Protein AF-A0A2D7N9G7-F1 (afdb_monomer_lite)

Structure (mmCIF, N/CA/C/O backbone):
data_AF-A0A2D7N9G7-F1
#
_entry.id   AF-A0A2D7N9G7-F1
#
loop_
_atom_site.group_PDB
_atom_site.id
_atom_site.type_symbol
_atom_site.label_atom_id
_atom_site.label_alt_id
_atom_site.label_comp_id
_atom_site.label_asym_id
_atom_site.label_entity_id
_atom_site.label_seq_id
_atom_site.pdbx_PDB_ins_code
_atom_site.Cartn_x
_atom_site.Cartn_y
_atom_site.Cartn_z
_atom_site.occupancy
_atom_site.B_iso_or_equiv
_atom_site.auth_seq_id
_atom_site.auth_comp_id
_atom_site.auth_asym_id
_atom_site.auth_atom_id
_atom_site.pdbx_PDB_model_num
ATOM 1 N N . MET A 1 1 ? 15.815 8.595 24.483 1.00 34.12 1 MET A N 1
ATOM 2 C CA . MET A 1 1 ? 14.765 8.726 25.511 1.00 34.12 1 MET A CA 1
ATOM 3 C C . MET A 1 1 ? 13.644 9.569 24.920 1.00 34.12 1 MET A C 1
ATOM 5 O O . MET A 1 1 ? 13.770 10.779 24.879 1.00 34.12 1 MET A O 1
ATOM 9 N N . PHE A 1 2 ? 12.615 8.920 24.375 1.00 26.02 2 PHE A N 1
ATOM 10 C CA . PHE A 1 2 ? 11.316 9.514 24.050 1.00 26.02 2 PHE A CA 1
ATOM 11 C C . PHE A 1 2 ? 10.288 8.426 24.372 1.00 26.02 2 PHE A C 1
ATOM 13 O O . PHE A 1 2 ? 10.141 7.459 23.630 1.00 26.02 2 PHE A O 1
ATOM 20 N N . LEU A 1 3 ? 9.684 8.530 25.557 1.00 30.78 3 LEU A N 1
ATOM 21 C CA . LEU A 1 3 ? 8.506 7.762 25.940 1.00 30.78 3 LEU A CA 1
ATOM 22 C C . LEU A 1 3 ? 7.323 8.370 25.181 1.00 30.78 3 LEU A C 1
ATOM 24 O O . LEU A 1 3 ? 6.737 9.350 25.632 1.00 30.78 3 LEU A O 1
ATOM 28 N N . ALA A 1 4 ? 7.006 7.825 24.007 1.00 32.25 4 ALA A N 1
ATOM 29 C CA . ALA A 1 4 ? 5.693 8.032 23.416 1.00 32.25 4 ALA A CA 1
ATOM 30 C C . ALA A 1 4 ? 4.710 7.187 24.231 1.00 32.25 4 ALA A C 1
ATOM 32 O O . ALA A 1 4 ? 4.809 5.962 24.286 1.00 32.25 4 ALA A O 1
ATOM 33 N N . SER A 1 5 ? 3.841 7.875 24.960 1.00 31.88 5 SER A N 1
ATOM 34 C CA . SER A 1 5 ? 2.861 7.304 25.869 1.00 31.88 5 SER A CA 1
ATOM 35 C C . SER A 1 5 ? 1.974 6.274 25.167 1.00 31.88 5 SER A C 1
ATOM 37 O O . SER A 1 5 ? 1.221 6.618 24.255 1.00 31.88 5 SER A O 1
ATOM 39 N N . LEU A 1 6 ? 2.022 5.030 25.651 1.00 33.62 6 LEU A N 1
ATOM 40 C CA . LEU A 1 6 ? 0.954 4.053 25.484 1.00 33.62 6 LEU A CA 1
ATOM 41 C C . LEU A 1 6 ? -0.296 4.571 26.207 1.00 33.62 6 LEU A C 1
ATOM 43 O O . LEU A 1 6 ? -0.512 4.269 27.376 1.00 33.62 6 LEU A O 1
ATOM 47 N N . PHE A 1 7 ? -1.129 5.337 25.516 1.00 37.22 7 PHE A N 1
ATOM 48 C CA . PHE A 1 7 ? -2.543 5.415 25.856 1.00 37.22 7 PHE A CA 1
ATOM 49 C C . PHE A 1 7 ? -3.303 4.722 24.732 1.00 37.22 7 PHE A C 1
ATOM 51 O O . PHE A 1 7 ? -3.624 5.307 23.702 1.00 37.22 7 PHE A O 1
ATOM 58 N N . SER A 1 8 ? -3.525 3.421 24.922 1.00 42.47 8 SER A N 1
ATOM 59 C CA . SER A 1 8 ? -4.687 2.760 24.338 1.00 42.47 8 SER A CA 1
ATOM 60 C C . SER A 1 8 ? -5.902 3.484 24.916 1.00 42.47 8 SER A C 1
ATOM 62 O O . SER A 1 8 ? -6.098 3.457 26.132 1.00 42.47 8 SER A O 1
ATOM 64 N N . GLN A 1 9 ? -6.655 4.216 24.091 1.00 45.81 9 GLN A N 1
ATOM 65 C CA . GLN A 1 9 ? -7.958 4.731 24.505 1.00 45.81 9 GLN A CA 1
ATOM 66 C C . GLN A 1 9 ? -8.893 3.529 24.632 1.00 45.81 9 GLN A C 1
ATOM 68 O O . GLN A 1 9 ? -9.554 3.127 23.677 1.00 45.81 9 GLN A O 1
ATOM 73 N N . SER A 1 10 ? -8.912 2.912 25.808 1.00 50.97 10 SER A N 1
ATOM 74 C CA . SER A 1 10 ? -9.922 1.924 26.142 1.00 50.97 10 SER A CA 1
ATOM 75 C C . SER A 1 10 ? -11.291 2.596 26.119 1.00 50.97 10 SER A C 1
ATOM 77 O O . SER A 1 10 ? -11.566 3.509 26.899 1.00 50.97 10 SER A O 1
ATOM 79 N N . LYS A 1 11 ? -12.169 2.153 25.215 1.00 52.56 11 LYS A N 1
ATOM 80 C CA . LYS A 1 11 ? -13.585 2.519 25.285 1.00 52.56 11 LYS A CA 1
ATOM 81 C C . LYS A 1 11 ? -14.199 1.732 26.439 1.00 52.56 11 LYS A C 1
ATOM 83 O O . LYS A 1 11 ? -13.914 0.554 26.611 1.00 52.56 11 LYS A O 1
ATOM 88 N N . PHE A 1 12 ? -14.987 2.395 27.270 1.00 52.81 12 PHE A N 1
ATOM 89 C CA . PHE A 1 12 ? -15.632 1.774 28.422 1.00 52.81 12 PHE A CA 1
ATOM 90 C C . PHE A 1 12 ? -17.071 1.427 28.047 1.00 52.81 12 PHE A C 1
ATOM 92 O O . PHE A 1 12 ? -17.774 2.291 27.519 1.00 52.81 12 PHE A O 1
ATOM 99 N N . ASP A 1 13 ? -17.509 0.194 28.296 1.00 58.03 13 ASP A N 1
ATOM 100 C CA . ASP A 1 13 ? -18.923 -0.157 28.166 1.00 58.03 13 ASP A CA 1
ATOM 101 C C . ASP A 1 13 ? -19.678 0.330 29.421 1.00 58.03 13 ASP A C 1
ATOM 103 O O . ASP A 1 13 ? -19.446 -0.190 30.517 1.00 58.03 13 ASP A O 1
ATOM 107 N N . PRO A 1 14 ? -20.589 1.317 29.309 1.00 53.00 14 PRO A N 1
ATOM 108 C CA . PRO A 1 14 ? -21.300 1.860 30.463 1.00 53.00 14 PRO A CA 1
ATOM 109 C C . PRO A 1 14 ? -22.322 0.887 31.074 1.00 53.00 14 PRO A C 1
ATOM 111 O O . PRO A 1 14 ? -22.839 1.169 32.154 1.00 53.00 14 PRO A O 1
ATOM 114 N N . TYR A 1 15 ? -22.627 -0.233 30.412 1.00 57.00 15 TYR A N 1
ATOM 115 C CA . TYR A 1 15 ? -23.612 -1.215 30.867 1.00 57.00 15 TYR A CA 1
ATOM 116 C C . TYR A 1 15 ? -22.982 -2.443 31.523 1.00 57.00 15 TYR A C 1
ATOM 118 O O . TYR A 1 15 ? -23.589 -3.028 32.419 1.00 57.00 15 TYR A O 1
ATOM 126 N N . THR A 1 16 ? -21.779 -2.832 31.098 1.00 70.56 16 THR A N 1
ATOM 127 C CA . THR A 1 16 ? -21.076 -4.017 31.624 1.00 70.56 16 THR A CA 1
ATOM 128 C C . THR A 1 16 ? -19.875 -3.662 32.498 1.00 70.56 16 THR A C 1
ATOM 130 O O . THR A 1 16 ? -19.437 -4.486 33.297 1.00 70.56 16 THR A O 1
ATOM 133 N N . GLY A 1 17 ? -19.362 -2.431 32.403 1.00 62.50 17 GLY A N 1
ATOM 134 C CA . GLY A 1 17 ? -18.171 -1.995 33.132 1.00 62.50 17 GLY A CA 1
ATOM 135 C C . GLY A 1 17 ? -16.866 -2.589 32.595 1.00 62.50 17 GLY A C 1
ATOM 136 O O . GLY A 1 17 ? -15.816 -2.420 33.218 1.00 62.50 17 GLY A O 1
ATOM 137 N N . GLU A 1 18 ? -16.918 -3.292 31.463 1.00 63.66 18 GLU A N 1
ATOM 138 C CA . GLU A 1 18 ? -15.748 -3.892 30.841 1.00 63.66 18 GLU A CA 1
ATOM 139 C C . GLU A 1 18 ? -14.980 -2.871 29.991 1.00 63.66 18 GLU A C 1
ATOM 141 O O . GLU A 1 18 ? -15.537 -1.975 29.345 1.00 63.66 18 GLU A O 1
ATOM 146 N N . ILE A 1 19 ? -13.657 -3.029 29.988 1.00 59.44 19 ILE A N 1
ATOM 147 C CA . ILE A 1 19 ? -12.767 -2.356 29.049 1.00 59.44 19 ILE A CA 1
ATOM 148 C C . ILE A 1 19 ? -13.038 -2.972 27.675 1.00 59.44 19 ILE A C 1
ATOM 150 O O . ILE A 1 19 ? -12.685 -4.124 27.425 1.00 59.44 19 ILE A O 1
ATOM 154 N N . ILE A 1 20 ? -13.630 -2.198 26.76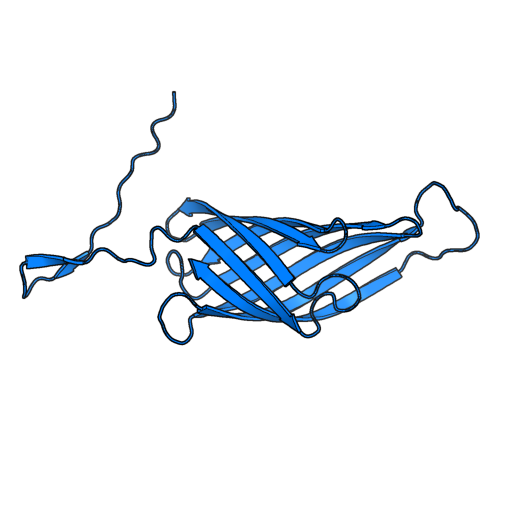8 1.00 56.94 20 ILE A N 1
ATOM 155 C CA . ILE A 1 20 ? -13.676 -2.542 25.351 1.00 56.94 20 ILE A CA 1
ATOM 156 C C . ILE A 1 20 ? -12.259 -2.323 24.821 1.00 56.94 20 ILE A C 1
ATOM 158 O O . ILE A 1 20 ? -11.884 -1.228 24.390 1.00 56.94 20 ILE A O 1
ATOM 162 N N . GLU A 1 21 ? -11.436 -3.367 24.894 1.00 53.22 21 GLU A N 1
ATOM 163 C CA . GLU A 1 21 ? -10.212 -3.421 24.109 1.00 53.22 21 GLU A CA 1
ATOM 164 C C . GLU A 1 21 ? -10.616 -3.437 22.637 1.00 53.22 21 GLU A C 1
ATOM 166 O O . GLU A 1 21 ? -11.151 -4.428 22.129 1.00 53.22 21 GLU A O 1
ATOM 171 N N . ASP A 1 22 ? -10.371 -2.331 21.935 1.00 57.28 22 ASP A N 1
ATOM 172 C CA . ASP A 1 22 ? -10.501 -2.315 20.487 1.00 57.28 22 ASP A CA 1
ATOM 173 C C . ASP A 1 22 ? -9.381 -3.204 19.932 1.00 57.28 22 ASP A C 1
ATOM 175 O O . ASP A 1 22 ? -8.249 -2.768 19.723 1.00 57.28 22 ASP A O 1
ATOM 179 N N . LYS A 1 23 ? -9.675 -4.500 19.756 1.00 55.81 23 LYS A N 1
ATOM 180 C CA . LYS A 1 23 ? -8.733 -5.526 19.269 1.00 55.81 23 LYS A CA 1
ATOM 181 C C . LYS A 1 23 ? -8.047 -5.134 17.958 1.00 55.81 23 LYS A C 1
ATOM 183 O O . LYS A 1 23 ? -7.024 -5.716 17.602 1.00 55.81 23 LYS A O 1
ATOM 188 N N . ASN A 1 24 ? -8.595 -4.155 17.243 1.00 55.94 24 ASN A N 1
ATOM 189 C CA . ASN A 1 24 ? -8.035 -3.630 16.009 1.00 55.94 24 ASN A CA 1
ATOM 190 C C . ASN A 1 24 ? -6.925 -2.610 16.269 1.00 55.94 24 ASN A C 1
ATOM 192 O O . ASN A 1 24 ? -6.020 -2.512 15.456 1.00 55.94 24 ASN A O 1
ATOM 196 N N . TYR A 1 25 ? -6.919 -1.898 17.396 1.00 60.75 25 TYR A N 1
ATOM 197 C CA . TYR A 1 25 ? -5.970 -0.814 17.673 1.00 60.75 25 TYR A CA 1
ATOM 198 C C . TYR A 1 25 ? -4.497 -1.260 17.654 1.00 60.75 25 TYR A C 1
ATOM 200 O O . TYR A 1 25 ? -3.612 -0.483 17.306 1.00 60.75 25 TYR A O 1
ATOM 208 N N . ASN A 1 26 ? -4.229 -2.527 17.977 1.00 67.56 26 ASN A N 1
ATOM 209 C CA . ASN A 1 26 ? -2.870 -3.070 18.049 1.00 67.56 26 ASN A CA 1
ATOM 210 C C . ASN A 1 26 ? -2.374 -3.704 16.736 1.00 67.56 26 ASN A C 1
ATOM 212 O O . ASN A 1 26 ? -1.208 -4.093 16.648 1.00 67.56 26 ASN A O 1
ATOM 216 N N . LYS A 1 27 ? -3.227 -3.811 15.709 1.00 75.44 27 LYS A N 1
ATOM 217 C CA . LYS A 1 27 ? -2.852 -4.412 14.422 1.00 75.44 27 LYS A CA 1
ATOM 218 C C . LYS A 1 27 ? -2.070 -3.413 13.580 1.00 75.44 27 LYS A C 1
ATOM 220 O O . LYS A 1 27 ? -2.551 -2.316 13.296 1.00 75.44 27 LYS A O 1
ATOM 225 N N . SER A 1 28 ? -0.856 -3.794 13.202 1.00 82.75 28 SER A N 1
ATOM 226 C CA . SER A 1 28 ? 0.097 -2.938 12.477 1.00 82.75 28 SER A CA 1
ATOM 227 C C . SER A 1 28 ? 0.754 -3.639 11.296 1.00 82.75 28 SER A C 1
ATOM 229 O O . SER A 1 28 ? 1.557 -3.028 10.603 1.00 82.75 28 SER A O 1
ATOM 231 N N . ASN A 1 29 ? 0.445 -4.913 11.059 1.00 82.94 29 ASN A N 1
ATOM 232 C CA . ASN A 1 29 ? 0.982 -5.659 9.932 1.00 82.94 29 ASN A CA 1
ATOM 233 C C . ASN A 1 29 ? -0.172 -6.098 9.048 1.00 82.94 29 ASN A C 1
ATOM 235 O O . ASN A 1 29 ? -1.270 -6.388 9.535 1.00 82.94 29 ASN A O 1
ATOM 239 N N . SER A 1 30 ? 0.077 -6.149 7.748 1.00 78.25 30 SER A N 1
ATOM 240 C CA . SER A 1 30 ? -0.942 -6.599 6.824 1.00 78.25 30 SER A CA 1
ATOM 241 C C . SER A 1 30 ? -0.368 -7.201 5.552 1.00 78.25 30 SER A C 1
ATOM 243 O O . SER A 1 30 ? 0.799 -6.999 5.206 1.00 78.25 30 SER A O 1
ATOM 245 N N . ILE A 1 31 ? -1.190 -8.021 4.904 1.00 82.12 31 ILE A N 1
ATOM 246 C CA . ILE A 1 31 ? -0.892 -8.622 3.609 1.00 82.12 31 ILE A CA 1
ATOM 247 C C . ILE A 1 31 ? -2.005 -8.211 2.660 1.00 82.12 31 ILE A C 1
ATOM 249 O O . ILE A 1 31 ? -3.174 -8.519 2.909 1.00 82.12 31 ILE A O 1
ATOM 253 N N . SER A 1 32 ? -1.632 -7.569 1.557 1.00 74.06 32 SER A N 1
ATOM 254 C CA . SER A 1 32 ? -2.565 -7.179 0.514 1.00 74.06 32 SER A CA 1
ATOM 255 C C . SER A 1 32 ? -2.397 -8.007 -0.753 1.00 74.06 32 SER A C 1
ATOM 257 O O . SER A 1 32 ? -1.296 -8.435 -1.115 1.00 74.06 32 SER A O 1
ATOM 259 N N . VAL A 1 33 ? -3.525 -8.233 -1.425 1.00 74.81 33 VAL A N 1
ATOM 260 C CA . VAL A 1 33 ? -3.598 -8.808 -2.766 1.00 74.81 33 VAL A CA 1
ATOM 261 C C . VAL A 1 33 ? -4.209 -7.780 -3.703 1.00 74.81 33 VAL A C 1
ATOM 263 O O . VAL A 1 33 ? -5.316 -7.278 -3.487 1.00 74.81 33 VAL A O 1
ATOM 266 N N . ASP A 1 34 ? -3.480 -7.512 -4.775 1.00 68.12 34 ASP A N 1
ATOM 267 C CA . ASP A 1 34 ? -3.710 -6.384 -5.660 1.00 68.12 34 ASP A CA 1
ATOM 268 C C . ASP A 1 34 ? -4.160 -6.855 -7.052 1.00 68.12 34 ASP A C 1
ATOM 270 O O . ASP A 1 34 ? -3.504 -7.661 -7.719 1.00 68.12 34 ASP A O 1
ATOM 274 N N . PHE A 1 35 ? -5.290 -6.324 -7.526 1.00 57.25 35 PHE A N 1
ATOM 275 C CA . PHE A 1 35 ? -5.832 -6.574 -8.858 1.00 57.25 35 PHE A CA 1
ATOM 276 C C . PHE A 1 35 ? -5.810 -5.290 -9.687 1.00 57.25 35 PHE A C 1
ATOM 278 O O . PHE A 1 35 ? -6.437 -4.293 -9.349 1.00 57.25 35 PHE A O 1
ATOM 285 N N . LEU A 1 36 ? -5.097 -5.324 -10.816 1.00 51.22 36 LEU A N 1
ATOM 286 C CA . LEU A 1 36 ? -4.965 -4.211 -11.776 1.00 51.22 36 LEU A CA 1
ATOM 287 C C . LEU A 1 36 ? -4.259 -2.953 -11.241 1.00 51.22 36 LEU A C 1
ATOM 289 O O . LEU A 1 36 ? -3.855 -2.131 -12.052 1.00 51.22 36 LEU A O 1
ATOM 293 N N . THR A 1 37 ? -3.959 -2.880 -9.944 1.00 47.25 37 THR A N 1
ATOM 294 C CA . THR A 1 37 ? -2.806 -2.136 -9.410 1.00 47.25 37 THR A CA 1
ATOM 295 C C . THR A 1 37 ? -1.546 -2.766 -9.982 1.00 47.25 37 THR A C 1
ATOM 297 O O . THR A 1 37 ? -1.489 -3.991 -10.071 1.00 47.25 37 THR A O 1
ATOM 300 N N . ASN A 1 38 ? -0.589 -1.935 -10.414 1.00 43.16 38 ASN A N 1
ATOM 301 C CA . ASN A 1 38 ? 0.790 -2.295 -10.760 1.00 43.16 38 ASN A CA 1
ATOM 302 C C . ASN A 1 38 ? 0.954 -3.716 -11.331 1.00 43.16 38 ASN A C 1
ATOM 304 O O . ASN A 1 38 ? 1.873 -4.431 -10.951 1.00 43.16 38 ASN A O 1
ATOM 308 N N . LYS A 1 39 ? 0.039 -4.171 -12.206 1.00 34.94 39 LYS A N 1
ATOM 309 C CA . LYS A 1 39 ? -0.125 -5.606 -12.525 1.00 34.94 39 LYS A CA 1
ATOM 310 C C . LYS A 1 39 ? 0.942 -6.106 -13.496 1.00 34.94 39 LYS A C 1
ATOM 312 O O . LYS A 1 39 ? 0.912 -7.245 -13.944 1.00 34.94 39 LYS A O 1
ATOM 317 N N . SER A 1 40 ? 1.919 -5.252 -13.769 1.00 38.19 40 SER A N 1
ATOM 318 C CA . SER A 1 40 ? 3.207 -5.613 -14.338 1.00 38.19 40 SER A CA 1
ATOM 319 C C . SER A 1 40 ? 4.252 -5.958 -13.264 1.00 38.19 40 SER A C 1
ATOM 321 O O . SER A 1 40 ? 5.344 -6.377 -13.635 1.00 38.19 40 SER A O 1
ATOM 323 N N . MET A 1 41 ? 3.995 -5.726 -11.966 1.00 48.16 41 MET A N 1
ATOM 324 C CA . MET A 1 41 ? 5.059 -5.605 -10.961 1.00 48.16 41 MET A CA 1
ATOM 325 C C . MET A 1 41 ? 4.806 -6.097 -9.521 1.00 48.16 41 MET A C 1
ATOM 327 O O . MET A 1 41 ? 5.798 -6.448 -8.889 1.00 48.16 41 MET A O 1
ATOM 331 N N . ASN A 1 42 ? 3.584 -6.178 -8.970 1.00 53.50 42 ASN A N 1
ATOM 332 C CA . ASN A 1 42 ? 3.391 -6.925 -7.710 1.00 53.50 42 ASN A CA 1
ATOM 333 C C . ASN A 1 42 ? 1.948 -7.303 -7.384 1.00 53.50 42 ASN A C 1
ATOM 335 O O . ASN A 1 42 ? 1.087 -6.435 -7.321 1.00 53.50 42 ASN A O 1
ATOM 339 N N . MET A 1 43 ? 1.701 -8.588 -7.125 1.00 62.06 43 MET A N 1
ATOM 340 C CA . MET A 1 43 ? 0.365 -9.115 -6.807 1.00 62.06 43 MET A CA 1
ATOM 341 C C . MET A 1 43 ? 0.134 -9.303 -5.305 1.00 62.06 43 MET A C 1
ATOM 343 O O . MET A 1 43 ? -1.017 -9.402 -4.892 1.00 62.06 43 MET A O 1
ATOM 347 N N . ILE A 1 44 ? 1.208 -9.381 -4.510 1.00 73.38 44 ILE A N 1
ATOM 348 C CA . ILE A 1 44 ? 1.155 -9.609 -3.063 1.00 73.38 44 ILE A CA 1
ATOM 349 C C . ILE A 1 44 ? 2.139 -8.657 -2.393 1.00 73.38 44 ILE A C 1
ATOM 351 O O . ILE A 1 44 ? 3.329 -8.665 -2.722 1.00 73.38 44 ILE A O 1
ATOM 355 N N . GLN A 1 45 ? 1.654 -7.856 -1.452 1.00 80.81 45 GLN A N 1
ATOM 356 C CA . GLN A 1 45 ? 2.478 -6.909 -0.708 1.00 80.81 45 GLN A CA 1
ATOM 357 C C . GLN A 1 45 ? 2.310 -7.141 0.788 1.00 80.81 45 GLN A C 1
ATOM 359 O O . GLN A 1 45 ? 1.222 -7.443 1.271 1.00 80.81 45 GLN A O 1
ATOM 364 N N . TYR A 1 46 ? 3.415 -7.022 1.511 1.00 83.50 46 TYR A N 1
ATOM 365 C CA . TYR A 1 46 ? 3.423 -6.933 2.957 1.00 83.50 46 TYR A CA 1
ATOM 366 C C . TYR A 1 46 ? 3.579 -5.473 3.352 1.00 83.50 46 TYR A C 1
ATOM 368 O O . TYR A 1 46 ? 4.483 -4.784 2.866 1.00 83.50 46 TYR A O 1
ATOM 376 N N . THR A 1 47 ? 2.738 -5.029 4.272 1.00 85.62 47 THR A N 1
ATOM 377 C CA . THR A 1 47 ? 2.784 -3.679 4.819 1.00 85.62 47 THR A CA 1
ATOM 378 C C . THR A 1 47 ? 2.962 -3.698 6.324 1.00 85.62 47 THR A C 1
ATOM 380 O O . THR A 1 47 ? 2.456 -4.574 7.029 1.00 85.62 47 THR A O 1
ATOM 383 N N . LYS A 1 48 ? 3.725 -2.721 6.816 1.00 87.12 48 LYS A N 1
ATOM 384 C CA . LYS A 1 48 ? 3.879 -2.462 8.245 1.00 87.12 48 LYS A CA 1
ATOM 385 C C . LYS A 1 48 ? 3.612 -0.998 8.549 1.00 87.12 48 LYS A C 1
ATOM 387 O O . LYS A 1 48 ? 4.337 -0.132 8.056 1.00 87.12 48 LYS A O 1
ATOM 392 N N . ASP A 1 49 ? 2.643 -0.768 9.419 1.00 86.44 49 ASP A N 1
ATOM 393 C CA . ASP A 1 49 ? 2.173 0.539 9.845 1.00 86.44 49 ASP A CA 1
ATOM 394 C C . ASP A 1 49 ? 2.919 0.982 11.115 1.00 86.44 49 ASP A C 1
ATOM 396 O O . ASP A 1 49 ? 3.104 0.235 12.079 1.00 86.44 49 ASP A O 1
ATOM 400 N N . VAL A 1 50 ? 3.340 2.240 11.125 1.00 87.88 50 VAL A N 1
ATOM 401 C CA . VAL A 1 50 ? 3.831 2.981 12.280 1.00 87.88 50 VAL A CA 1
ATOM 402 C C . VAL A 1 50 ? 2.820 4.083 12.544 1.00 87.88 50 VAL A C 1
ATOM 404 O O . VAL A 1 50 ? 2.754 5.086 11.828 1.00 87.88 50 VAL A O 1
ATOM 407 N N . LYS A 1 51 ? 2.008 3.874 13.576 1.00 88.69 51 LYS A N 1
ATOM 408 C CA . LYS A 1 51 ? 0.985 4.826 13.990 1.00 88.69 51 LYS A CA 1
ATOM 409 C C . LYS A 1 51 ? 1.629 6.135 14.460 1.00 88.69 51 LYS A C 1
ATOM 411 O O . LYS A 1 51 ? 2.486 6.117 15.342 1.00 88.69 51 LYS A O 1
ATOM 416 N N . LEU A 1 52 ? 1.202 7.258 13.882 1.00 86.31 52 LEU A N 1
ATOM 417 C CA . LEU A 1 52 ? 1.604 8.602 14.314 1.00 86.31 52 LEU A CA 1
ATOM 418 C C . LEU A 1 52 ? 0.520 9.265 15.171 1.00 86.31 52 LEU A C 1
ATOM 420 O O . LEU A 1 52 ? 0.833 9.963 16.131 1.00 86.31 52 LEU A O 1
ATOM 424 N N . SER A 1 53 ? -0.749 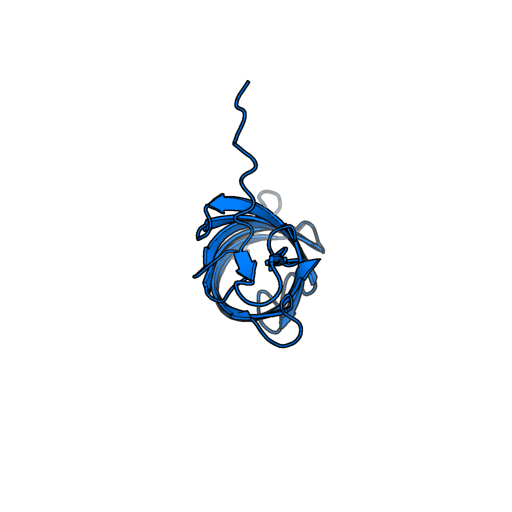9.045 14.826 1.00 88.31 53 SER A N 1
ATOM 425 C CA . SER A 1 53 ? -1.926 9.508 15.564 1.00 88.31 53 SER A CA 1
ATOM 426 C C . SER A 1 53 ? -3.104 8.562 15.331 1.00 88.31 53 SER A C 1
ATOM 428 O O . SER A 1 53 ? -2.988 7.605 14.567 1.00 88.31 53 SER A O 1
ATOM 430 N N . ASP A 1 54 ? -4.250 8.827 15.958 1.00 87.00 54 ASP A N 1
ATOM 431 C CA . ASP A 1 54 ? -5.492 8.077 15.708 1.00 87.00 54 ASP A CA 1
ATOM 432 C C . ASP A 1 54 ? -5.982 8.188 14.257 1.00 87.00 54 ASP A C 1
ATOM 434 O O . ASP A 1 54 ? -6.710 7.327 13.793 1.00 87.00 54 ASP A O 1
ATOM 438 N N . TYR A 1 55 ? -5.512 9.182 13.505 1.00 90.38 55 TYR A N 1
ATOM 439 C CA . TYR A 1 55 ? -5.959 9.445 12.136 1.00 90.38 55 TYR A CA 1
ATOM 440 C C . TYR A 1 55 ? -4.861 9.217 11.098 1.00 90.38 55 TYR A C 1
ATOM 442 O O . TYR A 1 55 ? -5.144 9.159 9.907 1.00 90.38 55 TYR A O 1
ATOM 450 N N . ILE A 1 56 ? -3.593 9.147 11.515 1.00 89.62 56 ILE A N 1
ATOM 451 C CA . ILE A 1 56 ? -2.447 9.114 10.605 1.00 89.62 56 ILE A CA 1
ATOM 452 C C . ILE A 1 56 ? -1.494 7.987 10.990 1.00 89.62 56 ILE A C 1
ATOM 454 O O . ILE A 1 56 ? -1.054 7.885 12.138 1.00 89.62 56 ILE A O 1
ATOM 458 N N . ALA A 1 57 ? -1.086 7.197 10.002 1.00 87.94 57 ALA A N 1
ATOM 459 C CA . ALA A 1 57 ? 0.015 6.252 10.135 1.00 87.94 57 ALA A CA 1
ATOM 460 C C . ALA A 1 57 ? 0.935 6.323 8.915 1.00 87.94 57 ALA A C 1
ATOM 462 O O . ALA A 1 57 ? 0.510 6.671 7.813 1.00 87.94 57 ALA A O 1
ATOM 463 N N . LEU A 1 58 ? 2.211 6.016 9.121 1.00 88.31 58 LEU A N 1
ATOM 464 C CA . LEU A 1 58 ? 3.156 5.777 8.036 1.00 88.31 58 LEU A CA 1
ATOM 465 C C . LEU A 1 58 ? 3.225 4.285 7.787 1.00 88.31 58 LEU A C 1
ATOM 467 O O . LEU A 1 58 ? 3.318 3.530 8.745 1.00 88.31 58 LEU A O 1
ATOM 471 N N . PHE A 1 59 ? 3.244 3.856 6.536 1.00 88.06 59 PHE A N 1
ATOM 472 C CA . PHE A 1 59 ? 3.373 2.442 6.215 1.00 88.06 59 PHE A CA 1
ATOM 473 C C . PHE A 1 59 ? 4.561 2.192 5.297 1.00 88.06 59 PHE A C 1
ATOM 475 O O . PHE A 1 59 ? 4.845 2.970 4.386 1.00 88.06 59 PHE A O 1
ATOM 482 N N . GLY A 1 60 ? 5.275 1.101 5.554 1.00 85.56 60 GLY A N 1
ATOM 483 C CA . GLY A 1 60 ? 6.292 0.573 4.652 1.00 85.56 60 GLY A CA 1
ATOM 484 C C . GLY A 1 60 ? 5.738 -0.584 3.844 1.00 85.56 60 GLY A C 1
ATOM 485 O O . GLY A 1 60 ? 5.053 -1.431 4.404 1.00 85.56 60 GLY A O 1
ATOM 486 N N . ILE A 1 61 ? 6.054 -0.620 2.551 1.00 84.94 61 ILE A N 1
ATOM 487 C CA . ILE A 1 61 ? 5.670 -1.679 1.616 1.00 84.94 61 ILE A CA 1
ATOM 488 C C . ILE A 1 61 ? 6.906 -2.516 1.302 1.00 84.94 61 ILE A C 1
ATOM 490 O O . ILE A 1 61 ? 7.942 -1.978 0.900 1.00 84.94 61 ILE A O 1
ATOM 494 N N . ILE A 1 62 ? 6.775 -3.832 1.425 1.00 83.88 62 ILE A N 1
ATOM 495 C CA . ILE A 1 62 ? 7.711 -4.803 0.863 1.00 83.88 62 ILE A CA 1
ATOM 496 C C . ILE A 1 62 ? 6.897 -5.791 0.040 1.00 83.88 62 ILE A C 1
ATOM 498 O O . ILE A 1 62 ? 6.006 -6.458 0.558 1.00 83.88 62 ILE A O 1
ATOM 502 N N . GLY A 1 63 ? 7.210 -5.904 -1.243 1.00 75.88 63 GLY A N 1
ATOM 503 C CA . GLY A 1 63 ? 6.555 -6.855 -2.129 1.00 75.88 63 GLY A CA 1
ATOM 504 C C . GLY A 1 63 ? 7.550 -7.754 -2.860 1.00 75.88 63 GLY A C 1
ATOM 505 O O . GLY A 1 63 ? 8.769 -7.596 -2.762 1.00 75.88 63 GLY A O 1
ATOM 506 N N . PHE A 1 64 ? 7.028 -8.708 -3.630 1.00 71.12 64 PHE A N 1
ATOM 507 C CA . PHE A 1 64 ? 7.833 -9.564 -4.505 1.00 71.12 64 PHE A CA 1
ATOM 508 C 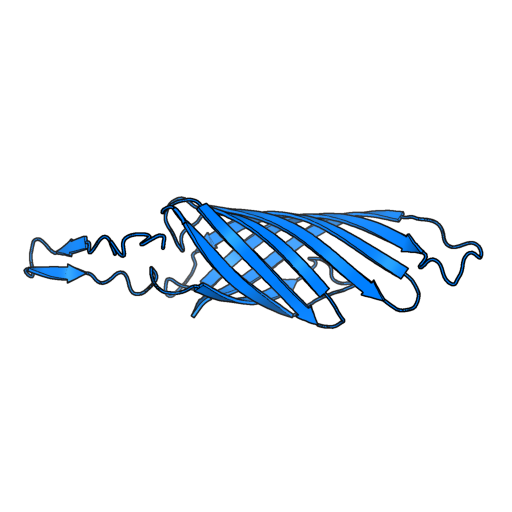C . PHE A 1 64 ? 8.672 -8.762 -5.523 1.00 71.12 64 PHE A C 1
ATOM 510 O O . PHE A 1 64 ? 8.350 -7.627 -5.856 1.00 71.12 64 PHE A O 1
ATOM 517 N N . PHE A 1 65 ? 9.749 -9.360 -6.045 1.00 68.25 65 PHE A N 1
ATOM 518 C CA . PHE A 1 65 ? 10.605 -8.773 -7.095 1.00 68.25 65 PHE A CA 1
ATOM 519 C C . PHE A 1 65 ? 11.257 -7.418 -6.752 1.00 68.25 65 PHE A C 1
ATOM 521 O O . PHE A 1 65 ? 11.319 -6.527 -7.596 1.00 68.25 65 PHE A O 1
ATOM 528 N N . ASN A 1 66 ? 11.811 -7.280 -5.542 1.00 71.88 66 ASN A N 1
ATOM 529 C CA . ASN A 1 66 ? 12.535 -6.074 -5.099 1.00 71.88 66 ASN A CA 1
ATOM 530 C C . ASN A 1 66 ? 11.669 -4.805 -5.120 1.00 71.88 66 ASN A C 1
ATOM 532 O O . ASN A 1 66 ? 12.135 -3.727 -5.503 1.00 71.88 66 ASN A O 1
ATOM 536 N N . HIS A 1 67 ? 10.400 -4.945 -4.739 1.00 79.88 67 HIS A N 1
ATOM 537 C CA . HIS A 1 67 ? 9.480 -3.829 -4.597 1.00 79.88 67 HIS A CA 1
ATOM 538 C C . HIS A 1 67 ? 9.527 -3.300 -3.173 1.00 79.88 67 HIS A C 1
ATOM 540 O O . HIS A 1 67 ? 9.219 -4.019 -2.223 1.00 79.88 67 HIS A O 1
ATOM 546 N N . TYR A 1 68 ? 9.896 -2.032 -3.047 1.00 85.69 68 TYR A N 1
ATOM 547 C CA . TYR A 1 68 ? 9.939 -1.326 -1.776 1.00 85.69 68 TYR A CA 1
ATOM 548 C C . TYR A 1 68 ? 9.143 -0.037 -1.891 1.00 85.69 68 TYR A C 1
ATOM 550 O O . TYR A 1 68 ? 9.180 0.633 -2.922 1.00 85.69 68 TYR A O 1
ATOM 558 N N . GLY A 1 69 ? 8.437 0.337 -0.837 1.00 85.94 69 GLY A N 1
ATOM 559 C CA . GLY A 1 69 ? 7.664 1.568 -0.833 1.00 85.94 69 GLY A CA 1
ATOM 560 C C . GLY A 1 69 ? 7.454 2.121 0.558 1.00 85.94 69 GLY A C 1
ATOM 561 O O . GLY A 1 69 ? 7.692 1.454 1.563 1.00 85.94 69 GLY A O 1
ATOM 562 N N . LEU A 1 70 ? 7.015 3.367 0.590 1.00 88.69 70 LEU A N 1
ATOM 563 C CA . LEU A 1 70 ? 6.642 4.084 1.795 1.00 88.69 70 LEU A CA 1
ATOM 564 C C . LEU A 1 70 ? 5.394 4.899 1.488 1.00 88.69 70 LEU A C 1
ATOM 566 O O . LEU A 1 70 ? 5.247 5.440 0.391 1.00 88.69 70 LEU A O 1
ATOM 570 N N . GLY A 1 71 ? 4.514 5.024 2.464 1.00 88.06 71 GLY A N 1
ATOM 571 C CA . GLY A 1 71 ? 3.306 5.804 2.313 1.00 88.06 71 GLY A CA 1
ATOM 572 C C . GLY A 1 71 ? 2.746 6.297 3.628 1.00 88.06 71 GLY A C 1
ATOM 573 O O . GLY A 1 71 ? 3.300 6.070 4.704 1.00 88.06 71 GLY A O 1
ATOM 574 N N . ILE A 1 72 ? 1.645 7.017 3.501 1.00 88.94 72 ILE A N 1
ATOM 575 C CA . ILE A 1 72 ? 0.876 7.590 4.586 1.00 88.94 72 ILE A CA 1
ATOM 576 C C . ILE A 1 72 ? -0.577 7.157 4.439 1.00 88.94 72 ILE A C 1
ATOM 578 O O . ILE A 1 72 ? -1.158 7.214 3.352 1.00 88.94 72 ILE A O 1
ATOM 582 N N . SER A 1 73 ? -1.166 6.720 5.542 1.00 90.62 73 SER A N 1
ATOM 583 C CA . SER A 1 73 ? -2.597 6.501 5.659 1.00 90.62 73 SER A CA 1
ATOM 584 C C . SER A 1 73 ? -3.217 7.658 6.425 1.00 90.62 73 SER A C 1
ATOM 586 O O . SER A 1 73 ? -2.737 8.004 7.504 1.00 90.62 73 SER A O 1
ATOM 588 N N . TRP A 1 74 ? -4.300 8.212 5.892 1.00 91.19 74 TRP A N 1
ATOM 589 C CA . TRP A 1 74 ? -5.183 9.140 6.586 1.00 91.19 74 TRP A CA 1
ATOM 590 C C . TRP A 1 74 ? -6.537 8.462 6.780 1.00 91.19 74 TRP A C 1
ATOM 592 O O . TRP A 1 74 ? -7.270 8.260 5.818 1.00 91.19 74 TRP A O 1
ATOM 602 N N . GLN A 1 75 ? -6.879 8.114 8.013 1.00 89.50 75 GLN A N 1
ATOM 603 C CA . GLN A 1 75 ? -8.068 7.345 8.380 1.00 89.50 75 GLN A CA 1
ATOM 604 C C . GLN A 1 75 ? -8.993 8.156 9.297 1.00 89.50 75 GLN A C 1
ATOM 606 O O . GLN A 1 75 ? -8.564 9.129 9.916 1.00 89.50 75 GLN A O 1
ATOM 611 N N . GLU A 1 76 ? -10.270 7.771 9.363 1.00 87.69 76 GLU A N 1
ATOM 612 C CA . GLU A 1 76 ? -11.244 8.352 10.304 1.00 87.69 76 GLU A CA 1
ATOM 613 C C . GLU A 1 76 ? -10.919 8.013 11.767 1.00 87.69 76 GLU A C 1
ATOM 615 O O . GLU A 1 76 ? -11.133 8.832 12.652 1.00 87.69 76 GLU A O 1
ATOM 620 N N . ASP A 1 77 ? -10.396 6.813 11.999 1.00 87.00 77 ASP A N 1
ATOM 621 C CA . ASP A 1 77 ? -9.778 6.321 13.233 1.00 87.00 77 ASP A CA 1
ATOM 622 C C . ASP A 1 77 ? -8.834 5.179 12.812 1.00 87.00 77 ASP A C 1
ATOM 624 O O . ASP A 1 77 ? -8.929 4.658 11.691 1.00 87.00 77 ASP A O 1
ATOM 628 N N . TYR A 1 78 ? -7.910 4.773 13.671 1.00 81.88 78 TYR A N 1
ATOM 629 C CA . TYR A 1 78 ? -6.893 3.802 13.301 1.00 81.88 78 TYR A CA 1
ATOM 630 C C . TYR A 1 78 ? -7.552 2.454 12.982 1.00 81.88 78 TYR A C 1
ATOM 632 O O . TYR A 1 78 ? -8.360 1.942 13.757 1.00 81.88 78 TYR A O 1
ATOM 640 N N . ASN A 1 79 ? -7.208 1.873 11.829 1.00 84.81 79 ASN A N 1
ATOM 641 C CA . ASN A 1 79 ? -7.877 0.698 11.259 1.00 84.81 79 ASN A CA 1
ATOM 642 C C . ASN A 1 79 ? -9.365 0.928 10.912 1.00 84.81 79 ASN A C 1
ATOM 644 O O . ASN A 1 79 ? -10.192 0.021 11.043 1.00 84.81 79 ASN A O 1
ATOM 648 N N . LYS A 1 80 ? -9.701 2.123 10.413 1.00 89.31 80 LYS A N 1
ATOM 649 C CA . LYS A 1 80 ? -10.990 2.440 9.774 1.00 89.31 80 LYS A CA 1
ATOM 650 C C . LYS A 1 80 ? -10.824 2.912 8.329 1.00 89.31 80 LYS A C 1
ATOM 652 O O . LYS A 1 80 ? -9.721 2.960 7.771 1.00 89.31 80 LYS A O 1
ATOM 657 N N . ASP A 1 81 ? -11.963 3.220 7.721 1.00 91.25 81 ASP A N 1
ATOM 658 C CA . ASP A 1 81 ? -12.082 3.843 6.411 1.00 91.25 81 ASP A CA 1
ATOM 659 C C . ASP A 1 81 ? -11.176 5.070 6.302 1.00 91.25 81 ASP A C 1
ATOM 661 O O . ASP A 1 81 ? -10.921 5.791 7.271 1.00 91.25 81 ASP A O 1
ATOM 665 N N . GLY A 1 82 ? -10.657 5.299 5.103 1.00 92.00 82 GLY A N 1
ATOM 666 C CA . GLY A 1 82 ? -9.702 6.372 4.904 1.00 92.00 82 GLY A CA 1
ATOM 667 C C . GLY A 1 82 ? -9.113 6.422 3.514 1.00 92.00 82 GLY A C 1
ATOM 668 O O . GLY A 1 82 ? -9.612 5.819 2.564 1.00 92.00 82 GLY A O 1
ATOM 669 N N . TYR A 1 83 ? -8.011 7.144 3.416 1.00 91.06 83 TYR A N 1
ATOM 670 C CA . TYR A 1 83 ? -7.218 7.314 2.219 1.00 91.06 83 TYR A CA 1
ATOM 671 C C . TYR A 1 83 ? -5.797 6.829 2.463 1.00 91.06 83 TYR A C 1
ATOM 673 O O . TYR A 1 83 ? -5.244 6.979 3.551 1.00 91.06 83 TYR A O 1
ATOM 681 N N . LEU A 1 84 ? -5.197 6.278 1.422 1.00 91.56 84 LEU A N 1
ATOM 682 C CA . LEU A 1 84 ? -3.799 5.893 1.385 1.00 91.56 84 LEU A CA 1
ATOM 683 C C . LEU A 1 84 ? -3.118 6.690 0.281 1.00 91.56 84 LEU A C 1
ATOM 685 O O . LEU A 1 84 ? -3.686 6.877 -0.797 1.00 91.56 84 LEU A O 1
ATOM 689 N N . ALA A 1 85 ? -1.894 7.124 0.540 1.00 90.69 85 ALA A N 1
ATOM 690 C CA . ALA A 1 85 ? -1.000 7.651 -0.473 1.00 90.69 85 ALA A CA 1
ATOM 691 C C . ALA A 1 85 ? 0.376 7.015 -0.297 1.00 90.69 85 ALA A C 1
ATOM 693 O O . ALA A 1 85 ? 0.878 6.935 0.821 1.00 90.69 85 ALA A O 1
ATOM 694 N N . GLY A 1 86 ? 0.996 6.559 -1.379 1.00 89.44 86 GLY A N 1
ATOM 695 C CA . GLY A 1 86 ? 2.256 5.830 -1.298 1.00 89.44 86 GLY A CA 1
ATOM 696 C C . GLY A 1 86 ? 3.148 6.065 -2.499 1.00 89.44 86 GLY A C 1
ATOM 697 O O . GLY A 1 86 ? 2.675 6.213 -3.623 1.00 89.44 86 GLY A O 1
ATOM 698 N N . LEU A 1 87 ? 4.450 6.079 -2.245 1.00 88.44 87 LEU A N 1
ATOM 699 C CA . LEU A 1 87 ? 5.492 6.020 -3.254 1.00 88.44 87 LEU A CA 1
ATOM 700 C C . LEU A 1 87 ? 6.128 4.641 -3.215 1.00 88.44 87 LEU A C 1
ATOM 702 O O . LEU A 1 87 ? 6.382 4.088 -2.143 1.00 88.44 87 LEU A O 1
ATOM 706 N N . SER A 1 88 ? 6.421 4.085 -4.381 1.00 86.81 88 SER A N 1
ATOM 707 C CA . SER A 1 88 ? 7.099 2.804 -4.449 1.00 86.81 88 SER A CA 1
ATOM 708 C C . SER A 1 88 ? 8.100 2.733 -5.584 1.00 86.81 88 SER A C 1
ATOM 710 O O . SER A 1 88 ? 7.985 3.431 -6.589 1.00 86.81 88 SER A O 1
ATOM 712 N N . PHE A 1 89 ? 9.103 1.892 -5.386 1.00 85.75 89 PHE A N 1
ATOM 713 C CA . PHE A 1 89 ? 10.239 1.709 -6.262 1.00 85.75 89 PHE A CA 1
ATOM 714 C C . PHE A 1 89 ? 10.442 0.226 -6.506 1.00 85.75 89 PHE A C 1
ATOM 716 O O . PHE A 1 89 ? 10.394 -0.585 -5.577 1.00 85.75 89 PHE A O 1
ATOM 723 N N . ILE A 1 90 ? 10.684 -0.126 -7.761 1.00 84.38 90 ILE A N 1
ATOM 724 C CA . ILE A 1 90 ? 10.968 -1.498 -8.156 1.00 84.38 90 ILE A CA 1
ATOM 725 C C . ILE A 1 90 ? 12.233 -1.493 -8.980 1.00 84.38 90 ILE A C 1
ATOM 727 O O . ILE A 1 90 ? 12.307 -0.838 -10.022 1.00 84.38 90 ILE A O 1
ATOM 731 N N . LYS A 1 91 ? 13.223 -2.234 -8.487 1.00 79.56 91 LYS A N 1
ATOM 732 C CA . LYS A 1 91 ? 14.519 -2.369 -9.136 1.00 79.56 91 LYS A CA 1
ATOM 733 C C . LYS A 1 91 ? 14.564 -3.659 -9.938 1.00 79.56 91 LYS A C 1
ATOM 735 O O . LYS A 1 91 ? 14.449 -4.747 -9.368 1.00 79.56 91 LYS A O 1
ATOM 740 N N . ASN A 1 92 ? 14.770 -3.545 -11.246 1.00 75.19 92 ASN A N 1
ATOM 741 C CA . ASN A 1 92 ? 14.886 -4.697 -12.135 1.00 75.19 92 ASN A CA 1
ATOM 742 C C . ASN A 1 92 ? 16.133 -4.570 -13.029 1.00 75.19 92 ASN A C 1
ATOM 744 O O . ASN A 1 92 ? 16.737 -3.509 -13.180 1.00 75.19 92 ASN A O 1
ATOM 748 N N . ASN A 1 93 ? 16.557 -5.684 -13.619 1.00 74.00 93 ASN A N 1
ATOM 749 C CA . ASN A 1 93 ? 17.796 -5.764 -14.391 1.00 74.00 93 ASN A CA 1
ATOM 750 C C . ASN A 1 93 ? 17.756 -4.930 -15.681 1.00 74.00 93 ASN A C 1
ATOM 752 O O . ASN A 1 93 ? 18.800 -4.500 -16.167 1.00 74.00 93 ASN A O 1
ATOM 756 N N . ASP A 1 94 ? 16.567 -4.709 -16.248 1.00 71.38 94 ASP A N 1
ATOM 757 C CA . ASP A 1 94 ? 16.405 -4.061 -17.553 1.00 71.38 94 ASP A CA 1
ATOM 758 C C . ASP A 1 94 ? 15.758 -2.677 -17.507 1.00 71.38 94 ASP A C 1
ATOM 760 O O . ASP A 1 94 ? 15.856 -1.933 -18.489 1.00 71.38 94 ASP A O 1
ATOM 764 N N . TYR A 1 95 ? 15.066 -2.363 -16.419 1.00 74.12 95 TYR A N 1
ATOM 765 C CA . TYR A 1 95 ? 14.312 -1.137 -16.206 1.00 74.12 95 TYR A CA 1
ATOM 766 C C . TYR A 1 95 ? 14.063 -0.975 -14.712 1.00 74.12 95 TYR A C 1
ATOM 768 O O . TYR A 1 95 ? 13.883 -1.962 -14.006 1.00 74.12 95 TYR A O 1
ATOM 776 N N . ASP A 1 96 ? 13.981 0.262 -14.264 1.00 83.19 96 ASP A N 1
ATOM 777 C CA . ASP A 1 96 ? 13.517 0.580 -12.927 1.00 83.19 96 ASP A CA 1
ATOM 778 C C . ASP A 1 96 ? 12.167 1.287 -13.034 1.00 83.19 96 ASP A C 1
ATOM 780 O O . ASP A 1 96 ? 11.822 1.898 -14.056 1.00 83.19 96 ASP A O 1
ATOM 784 N N . PHE A 1 97 ? 11.370 1.145 -11.984 1.00 83.44 97 PHE A N 1
ATOM 785 C CA . PHE A 1 97 ? 10.067 1.775 -11.892 1.00 83.44 97 PHE A CA 1
ATOM 786 C C . PHE A 1 97 ? 9.948 2.567 -10.609 1.00 83.44 97 PHE A C 1
ATOM 788 O O . PHE A 1 97 ? 10.341 2.109 -9.538 1.00 83.44 97 PHE A O 1
ATOM 795 N N . MET A 1 98 ? 9.336 3.735 -10.736 1.00 87.38 98 MET A N 1
ATOM 796 C CA . MET A 1 98 ? 8.836 4.521 -9.622 1.00 87.38 98 MET A CA 1
ATOM 797 C C . MET A 1 98 ? 7.333 4.686 -9.803 1.00 87.38 98 MET A C 1
ATOM 799 O O . MET A 1 98 ? 6.872 4.944 -10.914 1.00 87.38 98 MET A O 1
ATOM 803 N N . SER A 1 99 ? 6.559 4.562 -8.735 1.00 87.06 99 SER A N 1
ATOM 804 C CA . SER A 1 99 ? 5.129 4.836 -8.771 1.00 87.06 99 SER A CA 1
ATOM 805 C C . SER A 1 99 ? 4.678 5.671 -7.589 1.00 87.06 99 SER A C 1
ATOM 807 O O . SER A 1 99 ? 5.264 5.624 -6.510 1.00 87.06 99 SER A O 1
ATOM 809 N N . PHE A 1 100 ? 3.621 6.435 -7.826 1.00 89.88 100 PHE A N 1
ATOM 810 C CA . PHE A 1 100 ? 2.850 7.140 -6.823 1.00 89.88 100 PHE A CA 1
ATOM 811 C C . PHE A 1 100 ? 1.406 6.665 -6.915 1.00 89.88 100 PHE A C 1
ATOM 813 O O . PHE A 1 100 ? 0.815 6.679 -7.995 1.00 89.88 100 PHE A O 1
ATOM 820 N N . ALA A 1 101 ? 0.846 6.243 -5.793 1.00 88.56 101 ALA A N 1
ATOM 821 C CA . ALA A 1 101 ? -0.506 5.729 -5.694 1.00 88.56 101 ALA A CA 1
ATOM 822 C C . ALA A 1 101 ? -1.306 6.542 -4.685 1.00 88.56 101 ALA A C 1
ATOM 824 O O . ALA A 1 101 ? -0.789 6.905 -3.630 1.00 88.56 101 ALA A O 1
ATOM 825 N N . VAL A 1 102 ? -2.577 6.770 -5.002 1.00 90.00 102 VAL A N 1
ATOM 826 C CA . VAL A 1 102 ? -3.583 7.271 -4.067 1.00 90.00 102 VAL A CA 1
ATOM 827 C C . VAL A 1 102 ? -4.812 6.383 -4.140 1.00 90.00 102 VAL A C 1
ATOM 829 O O . VAL A 1 102 ? -5.273 6.040 -5.230 1.00 90.00 102 VAL A O 1
ATOM 832 N N . SER A 1 103 ? -5.360 6.001 -2.995 1.00 90.56 103 SER A N 1
ATOM 833 C CA . SER A 1 103 ? -6.557 5.165 -2.937 1.00 90.56 103 SER A CA 1
ATOM 834 C C . SER A 1 103 ? -7.441 5.534 -1.764 1.00 90.56 103 SER A C 1
ATOM 836 O O . SER A 1 103 ? -6.967 6.009 -0.737 1.00 90.56 103 SER A O 1
ATOM 838 N N . ARG A 1 104 ? -8.736 5.269 -1.905 1.00 91.38 104 ARG A N 1
ATOM 839 C CA . ARG A 1 104 ? -9.670 5.207 -0.788 1.00 91.38 104 ARG A CA 1
ATOM 840 C C . ARG A 1 104 ? -9.794 3.757 -0.341 1.00 91.38 104 ARG A C 1
ATOM 842 O O . ARG A 1 104 ? -9.908 2.881 -1.194 1.00 91.38 104 ARG A O 1
ATOM 849 N N . GLN A 1 105 ? -9.768 3.526 0.964 1.00 90.38 105 GLN A N 1
ATOM 850 C CA . GLN A 1 105 ? -9.947 2.222 1.591 1.00 90.38 105 GLN A CA 1
ATOM 851 C C . GLN A 1 105 ? -11.234 2.197 2.420 1.00 90.38 105 GLN A C 1
ATOM 853 O O . GLN A 1 105 ? -11.563 3.177 3.093 1.00 90.38 105 GLN A O 1
ATOM 858 N N . TRP A 1 106 ? -11.933 1.068 2.385 1.00 91.75 106 TRP A N 1
ATOM 859 C CA . TRP A 1 106 ? -13.127 0.791 3.176 1.00 91.75 106 TRP A CA 1
ATOM 860 C C . TRP A 1 106 ? -12.930 -0.489 3.966 1.00 91.75 106 TRP A C 1
ATOM 862 O O . TRP A 1 106 ? -12.559 -1.522 3.405 1.00 91.75 106 TRP A O 1
ATOM 872 N N . LEU A 1 107 ? -13.210 -0.422 5.258 1.00 88.88 107 LEU A N 1
ATOM 873 C CA . LEU A 1 107 ? -13.269 -1.573 6.130 1.00 88.88 107 LEU A CA 1
ATOM 874 C C . LEU A 1 107 ? -14.471 -2.438 5.740 1.00 88.88 107 LEU A C 1
ATOM 876 O O . LEU A 1 107 ? -15.599 -1.959 5.638 1.00 88.88 107 LEU A O 1
ATOM 880 N N . PHE A 1 108 ? -14.248 -3.735 5.553 1.00 83.44 108 PHE A N 1
ATOM 881 C CA . PHE A 1 108 ? -15.322 -4.684 5.292 1.00 83.44 108 PHE A CA 1
ATOM 882 C C . PHE A 1 108 ? -15.121 -5.997 6.055 1.00 83.44 108 PHE A C 1
ATOM 884 O O . PHE A 1 108 ? -14.007 -6.418 6.364 1.00 83.44 108 PHE A O 1
ATOM 891 N N . GLY A 1 109 ? -16.225 -6.679 6.361 1.00 73.44 109 GLY A N 1
ATOM 892 C CA . GLY A 1 109 ? -16.197 -7.953 7.081 1.00 73.44 109 GLY A CA 1
ATOM 893 C C . GLY A 1 109 ? -15.754 -7.822 8.544 1.00 73.44 109 GLY A C 1
ATOM 894 O O . GLY A 1 109 ? -16.155 -6.896 9.246 1.00 73.44 109 GLY A O 1
ATOM 895 N N . ASN A 1 110 ? -14.948 -8.780 9.015 1.00 61.22 110 ASN A N 1
ATOM 896 C CA . ASN A 1 110 ? -14.524 -8.895 10.415 1.00 61.22 110 ASN A CA 1
ATOM 897 C C . ASN A 1 110 ? -13.422 -7.883 10.762 1.00 61.22 110 ASN A C 1
ATOM 899 O O . ASN A 1 110 ? -12.256 -8.257 10.871 1.00 61.22 110 ASN A O 1
ATOM 903 N N . TYR A 1 111 ? -13.812 -6.613 10.907 1.00 66.25 111 TYR A N 1
ATOM 904 C CA . TYR A 1 111 ? -13.096 -5.469 11.501 1.00 66.25 111 TYR A CA 1
ATOM 905 C C . TYR A 1 111 ? -11.640 -5.189 11.072 1.00 66.25 111 TYR A C 1
ATOM 907 O O . TYR A 1 111 ? -11.041 -4.239 11.565 1.00 66.25 111 TYR A O 1
ATOM 915 N N . THR A 1 112 ? -11.052 -5.989 10.179 1.00 72.69 112 THR A N 1
ATOM 916 C CA . THR A 1 112 ? -9.608 -5.991 9.895 1.00 72.69 112 THR A CA 1
ATOM 917 C C . THR A 1 112 ? -9.274 -6.297 8.438 1.00 72.69 112 THR A C 1
ATOM 919 O O . THR A 1 112 ? -8.103 -6.459 8.106 1.00 72.69 112 THR A O 1
ATOM 922 N N . ASN A 1 113 ? -10.286 -6.328 7.565 1.00 84.19 113 ASN A N 1
ATOM 923 C CA . ASN A 1 113 ? -10.095 -6.457 6.125 1.00 84.19 113 ASN A CA 1
ATOM 924 C C . ASN A 1 113 ? -10.498 -5.152 5.443 1.00 84.19 113 ASN A C 1
ATOM 926 O O . ASN A 1 113 ? -11.520 -4.564 5.799 1.00 84.19 113 ASN A O 1
ATOM 930 N N . PHE A 1 114 ? -9.724 -4.719 4.454 1.00 86.75 114 PHE A N 1
ATOM 931 C CA . PHE A 1 114 ? -9.970 -3.472 3.737 1.00 86.75 114 PHE A CA 1
ATOM 932 C C . PHE A 1 114 ? -10.028 -3.711 2.243 1.00 86.75 114 PHE A C 1
ATOM 934 O O . PHE A 1 114 ? -9.215 -4.444 1.689 1.00 86.75 114 PHE A O 1
ATOM 941 N N . LEU A 1 115 ? -11.002 -3.095 1.589 1.00 89.50 115 LEU A N 1
ATOM 942 C CA . LEU A 1 115 ? -11.099 -3.021 0.141 1.00 89.50 115 LEU A CA 1
ATOM 943 C C . LEU A 1 115 ? -10.640 -1.622 -0.235 1.00 89.50 115 LEU A C 1
ATOM 945 O O . LEU A 1 115 ? -11.175 -0.659 0.307 1.00 89.50 115 LEU A O 1
ATOM 949 N N . SER A 1 116 ? -9.697 -1.490 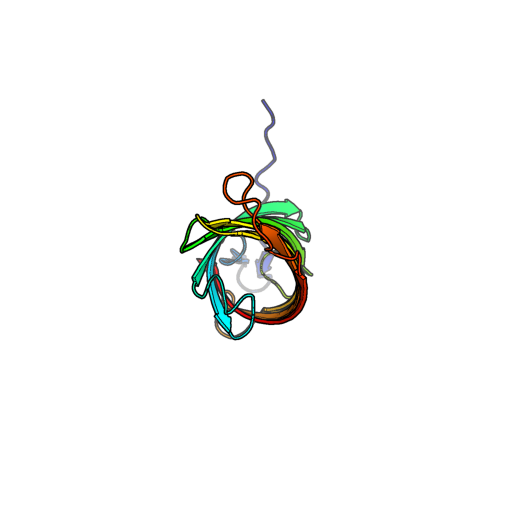-1.161 1.00 88.81 116 SER A N 1
ATOM 950 C CA . SER A 1 116 ? -9.260 -0.175 -1.626 1.00 88.81 116 SER A CA 1
ATOM 951 C C . SER A 1 116 ? -9.440 -0.008 -3.123 1.00 88.81 116 SER A C 1
ATOM 953 O O . SER A 1 116 ? -9.219 -0.940 -3.895 1.00 88.81 116 SER A O 1
ATOM 955 N N . LEU A 1 117 ? -9.821 1.204 -3.525 1.00 91.00 117 LEU A N 1
ATOM 956 C CA . LEU A 1 117 ? -9.923 1.634 -4.916 1.00 91.00 117 LEU A CA 1
ATOM 957 C C . LEU A 1 117 ? -9.143 2.930 -5.108 1.00 91.00 117 LEU A C 1
ATOM 959 O O . LEU A 1 117 ? -9.245 3.851 -4.297 1.00 91.00 117 LEU A O 1
ATOM 963 N N . GLY A 1 118 ? -8.372 3.028 -6.184 1.00 88.06 118 GLY A N 1
ATOM 964 C CA . GLY A 1 118 ? -7.486 4.167 -6.377 1.00 88.06 118 GLY A CA 1
ATOM 965 C C . GLY A 1 118 ? -6.933 4.327 -7.779 1.00 88.06 118 GLY A C 1
ATOM 966 O O . GLY A 1 118 ? -7.355 3.663 -8.725 1.00 88.06 118 GLY A O 1
ATOM 967 N N . LEU A 1 119 ? -5.962 5.225 -7.886 1.00 89.19 119 LEU A N 1
ATOM 968 C CA . LEU A 1 119 ? -5.203 5.511 -9.093 1.00 89.19 119 LEU A CA 1
ATOM 969 C C . LEU A 1 119 ? -3.715 5.501 -8.768 1.00 89.19 119 LEU A C 1
ATOM 971 O O . LEU A 1 119 ? -3.282 5.960 -7.712 1.00 89.19 119 LEU A O 1
ATOM 975 N N . MET A 1 120 ? -2.931 5.015 -9.718 1.00 88.25 120 MET A N 1
ATOM 976 C CA . MET A 1 120 ? -1.482 5.014 -9.664 1.00 88.25 120 MET A CA 1
ATOM 977 C C . MET A 1 120 ? -0.926 5.704 -10.895 1.00 88.25 120 MET A C 1
ATOM 979 O O . MET A 1 120 ? -1.279 5.339 -12.014 1.00 88.25 120 MET A O 1
ATOM 983 N N . ALA A 1 121 ? -0.011 6.641 -10.690 1.00 88.31 121 ALA A N 1
ATOM 984 C CA . ALA A 1 121 ? 0.904 7.093 -11.722 1.0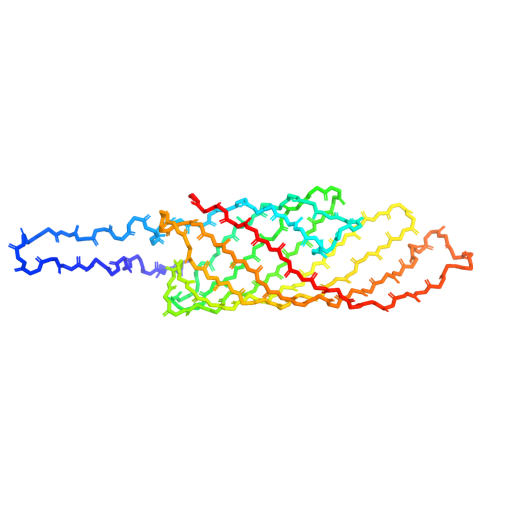0 88.31 121 ALA A CA 1
ATOM 985 C C . ALA A 1 121 ? 2.211 6.310 -11.588 1.00 88.31 121 ALA A C 1
ATOM 987 O O . ALA A 1 121 ? 2.706 6.106 -10.480 1.00 88.31 121 ALA A O 1
ATOM 988 N N . PHE A 1 122 ? 2.785 5.867 -12.699 1.00 86.38 122 PHE A N 1
ATOM 989 C CA . PHE A 1 122 ? 4.052 5.150 -12.678 1.00 86.38 122 PHE A CA 1
ATOM 990 C C . PHE A 1 122 ? 4.949 5.592 -13.823 1.00 86.38 122 PHE A C 1
ATOM 992 O O . PHE A 1 122 ? 4.499 5.856 -14.937 1.00 86.38 122 PHE A O 1
ATOM 999 N N . TYR A 1 123 ? 6.236 5.665 -13.521 1.00 86.88 123 TYR A N 1
ATOM 1000 C CA . TYR A 1 123 ? 7.284 6.092 -14.420 1.00 86.88 123 TYR A CA 1
ATOM 1001 C C . TYR A 1 123 ? 8.306 4.971 -14.560 1.00 86.88 123 TYR A C 1
ATOM 1003 O O . TYR A 1 123 ? 8.911 4.532 -13.579 1.00 86.88 123 TYR A O 1
ATOM 1011 N N . ARG A 1 124 ? 8.475 4.498 -15.793 1.00 84.50 124 ARG A N 1
ATOM 1012 C CA . ARG A 1 124 ? 9.475 3.503 -16.174 1.00 84.50 124 ARG A CA 1
ATOM 1013 C C . ARG A 1 124 ? 10.678 4.215 -16.761 1.00 84.50 124 ARG A C 1
ATOM 1015 O O . ARG A 1 124 ? 10.521 4.967 -17.722 1.00 84.50 124 ARG A O 1
ATOM 1022 N N . PHE A 1 125 ? 11.866 3.908 -16.259 1.00 83.88 125 PHE A N 1
ATOM 1023 C CA . PHE A 1 125 ? 13.117 4.436 -16.795 1.00 83.88 125 PHE A CA 1
ATOM 1024 C C . PHE A 1 125 ? 14.140 3.313 -17.023 1.00 83.88 125 PHE A C 1
ATOM 1026 O O . PHE A 1 125 ? 14.120 2.294 -16.326 1.00 83.88 125 PHE A O 1
ATOM 1033 N N . PRO A 1 126 ? 14.992 3.429 -18.057 1.00 77.00 126 PRO A N 1
ATOM 1034 C CA . PRO A 1 126 ? 16.025 2.439 -18.322 1.00 77.00 126 PRO A CA 1
ATOM 1035 C C . PRO A 1 126 ? 17.074 2.435 -17.211 1.00 77.00 126 PRO A C 1
ATOM 1037 O O . PRO A 1 126 ? 17.451 3.481 -16.690 1.00 77.00 126 PRO A O 1
ATOM 1040 N N . ASN A 1 127 ? 17.562 1.243 -16.879 1.00 73.12 127 ASN A N 1
ATOM 1041 C CA . ASN A 1 127 ? 18.663 1.086 -15.937 1.00 73.12 127 ASN A CA 1
ATOM 1042 C C . ASN A 1 127 ? 19.965 1.600 -16.588 1.00 73.12 127 ASN A C 1
ATOM 1044 O O . ASN A 1 127 ? 20.220 1.306 -17.761 1.00 73.12 127 ASN A O 1
ATOM 1048 N N . GLU A 1 128 ? 20.792 2.329 -15.831 1.00 65.44 128 GLU A N 1
ATOM 1049 C CA . GLU A 1 128 ? 22.013 3.026 -16.290 1.00 65.44 128 GLU A CA 1
ATOM 1050 C C . GLU A 1 128 ? 22.979 2.136 -17.095 1.00 65.44 128 GLU A C 1
ATOM 1052 O O . GLU A 1 128 ? 23.768 2.624 -17.898 1.00 65.44 128 GLU A O 1
ATOM 1057 N N . LYS A 1 129 ? 22.900 0.810 -16.926 1.00 60.72 129 LYS A N 1
ATOM 1058 C CA . LYS A 1 129 ? 23.777 -0.169 -17.585 1.00 60.72 129 LYS A CA 1
ATOM 1059 C C . LYS A 1 129 ? 23.404 -0.526 -19.031 1.00 60.72 129 LYS A C 1
ATOM 1061 O O . LYS A 1 129 ? 24.167 -1.248 -19.668 1.00 60.72 129 LYS A O 1
ATOM 1066 N N . LYS A 1 130 ? 22.253 -0.088 -19.559 1.00 57.75 130 LYS A N 1
ATOM 1067 C CA . LYS A 1 130 ? 21.812 -0.391 -20.938 1.00 57.75 130 LYS A CA 1
ATOM 1068 C C . LYS A 1 130 ? 21.151 0.833 -21.584 1.00 57.75 130 LYS A C 1
ATOM 1070 O O . LYS A 1 130 ? 19.935 0.859 -21.784 1.00 57.75 130 LYS A O 1
ATOM 1075 N N . ILE A 1 131 ? 21.965 1.843 -21.894 1.00 58.19 131 ILE A N 1
ATOM 1076 C CA . ILE A 1 131 ? 21.573 3.035 -22.663 1.00 58.19 131 ILE A CA 1
ATOM 1077 C C . ILE A 1 131 ? 21.600 2.677 -24.156 1.00 58.19 131 ILE A C 1
ATOM 1079 O O . ILE A 1 131 ? 22.471 3.111 -24.891 1.00 58.19 131 ILE A O 1
ATOM 1083 N N . ASP A 1 132 ? 20.668 1.836 -24.596 1.00 54.03 132 ASP A N 1
ATOM 1084 C CA . ASP A 1 132 ? 20.388 1.658 -26.022 1.00 54.03 132 ASP A CA 1
ATOM 1085 C C . ASP A 1 132 ? 18.866 1.685 -26.208 1.00 54.03 132 ASP A C 1
ATOM 1087 O O . ASP A 1 132 ? 18.151 0.772 -25.793 1.00 54.03 132 ASP A O 1
ATOM 1091 N N . ASN A 1 133 ? 18.366 2.792 -26.766 1.00 55.06 133 ASN A N 1
ATOM 1092 C CA . ASN A 1 133 ? 17.009 2.993 -27.303 1.00 55.06 133 ASN A CA 1
ATOM 1093 C C . ASN A 1 133 ? 15.796 2.657 -26.410 1.00 55.06 133 ASN A C 1
ATOM 1095 O O . ASN A 1 133 ? 14.681 2.489 -26.907 1.00 55.06 133 ASN A O 1
ATOM 1099 N N . LYS A 1 134 ? 15.952 2.594 -25.087 1.00 61.66 134 LYS A N 1
ATOM 1100 C CA . LYS A 1 134 ? 14.819 2.400 -24.171 1.00 61.66 134 LYS A CA 1
ATOM 1101 C C . LYS A 1 134 ? 14.212 3.746 -23.778 1.00 61.66 134 LYS A C 1
ATOM 1103 O O . LYS A 1 134 ? 14.785 4.492 -22.990 1.00 61.66 134 LYS A O 1
ATOM 1108 N N . HIS A 1 135 ? 13.034 4.043 -24.321 1.00 66.44 135 HIS A N 1
ATOM 1109 C CA . HIS A 1 135 ? 12.269 5.237 -23.968 1.00 66.44 135 HIS A CA 1
ATOM 1110 C C . HIS A 1 135 ? 11.704 5.143 -22.548 1.00 66.44 135 HIS A C 1
ATOM 1112 O O . HIS A 1 135 ? 11.207 4.093 -22.129 1.00 66.44 135 HIS A O 1
ATOM 1118 N N . ALA A 1 136 ? 11.757 6.261 -21.824 1.00 75.12 136 ALA A N 1
ATOM 1119 C CA . ALA A 1 136 ? 11.011 6.410 -20.588 1.00 75.12 136 ALA A CA 1
ATOM 1120 C C . ALA A 1 136 ? 9.509 6.483 -20.886 1.00 75.12 136 ALA A C 1
ATOM 1122 O O . ALA A 1 136 ? 9.093 7.037 -21.906 1.00 75.12 136 ALA A O 1
ATOM 1123 N N . TRP A 1 137 ? 8.697 5.919 -19.998 1.00 80.56 137 TRP A N 1
ATOM 1124 C CA . TRP A 1 137 ? 7.249 5.888 -20.171 1.00 80.56 137 TRP A CA 1
ATOM 1125 C C . TRP A 1 137 ? 6.537 6.262 -18.877 1.00 80.56 137 TRP A C 1
ATOM 1127 O O . TRP A 1 137 ? 6.859 5.730 -17.814 1.00 80.56 137 TRP A O 1
ATOM 1137 N N . LEU A 1 138 ? 5.565 7.168 -18.990 1.00 85.75 138 LEU A N 1
ATOM 1138 C CA . LEU A 1 138 ? 4.644 7.545 -17.925 1.00 85.75 138 LEU A CA 1
ATOM 1139 C C . LEU A 1 138 ? 3.277 6.931 -18.225 1.00 85.75 138 LEU A C 1
ATOM 1141 O O . LEU A 1 138 ? 2.729 7.131 -19.310 1.00 85.75 138 LEU A O 1
ATOM 1145 N N . GLY A 1 139 ? 2.725 6.213 -17.255 1.00 85.19 139 GLY A N 1
ATOM 1146 C CA . GLY A 1 139 ? 1.390 5.638 -17.337 1.00 85.19 139 GLY A CA 1
ATOM 1147 C C . GLY A 1 139 ? 0.557 5.957 -16.102 1.00 85.19 139 GLY A C 1
ATOM 1148 O O . GLY A 1 139 ? 1.088 6.260 -15.032 1.00 85.19 139 GLY A O 1
ATOM 1149 N N . ILE A 1 140 ? -0.762 5.872 -16.266 1.00 87.38 140 ILE A N 1
ATOM 1150 C CA . ILE A 1 140 ? -1.739 5.938 -15.177 1.00 87.38 140 ILE A CA 1
ATOM 1151 C C . ILE A 1 140 ? -2.566 4.655 -15.225 1.00 87.38 140 ILE A C 1
ATOM 1153 O O . ILE A 1 140 ? -2.986 4.233 -16.302 1.00 87.38 140 ILE A O 1
ATOM 1157 N N . ALA A 1 141 ? -2.786 4.027 -14.075 1.00 83.38 141 ALA A N 1
ATOM 1158 C CA . ALA A 1 141 ? -3.562 2.797 -13.953 1.00 83.38 141 ALA A CA 1
ATOM 1159 C C . ALA A 1 141 ? -4.495 2.845 -12.732 1.00 83.38 141 ALA A C 1
ATOM 1161 O O . ALA A 1 141 ? -4.142 3.463 -11.725 1.00 83.38 141 ALA A O 1
ATOM 1162 N N . PRO A 1 142 ? -5.673 2.198 -12.790 1.00 84.38 142 PRO A N 1
ATOM 1163 C CA . PRO A 1 142 ? -6.519 2.022 -11.616 1.00 84.38 142 PRO A CA 1
ATOM 1164 C C . PRO A 1 142 ? -5.897 1.039 -10.617 1.00 84.38 142 PRO A C 1
ATOM 1166 O O . PRO A 1 142 ? -5.106 0.177 -10.984 1.00 84.38 142 PRO A O 1
ATOM 1169 N N . ILE A 1 143 ? -6.285 1.152 -9.351 1.00 83.50 143 ILE A N 1
ATOM 1170 C CA . ILE A 1 143 ? -5.901 0.252 -8.262 1.00 83.50 143 ILE A CA 1
ATOM 1171 C C . ILE A 1 143 ? -7.175 -0.354 -7.679 1.00 83.50 143 ILE A C 1
ATOM 1173 O O . ILE A 1 143 ? -8.094 0.387 -7.339 1.00 83.50 143 ILE A O 1
ATOM 1177 N N . ILE A 1 144 ? -7.207 -1.678 -7.532 1.00 85.62 144 ILE A N 1
ATOM 1178 C CA . ILE A 1 144 ? -8.140 -2.410 -6.678 1.00 85.62 144 ILE A CA 1
ATOM 1179 C C . ILE A 1 144 ? -7.323 -3.329 -5.765 1.00 85.62 144 ILE A C 1
ATOM 1181 O O . ILE A 1 144 ? -6.540 -4.133 -6.270 1.00 85.62 144 ILE A O 1
ATOM 1185 N N . SER A 1 145 ? -7.494 -3.240 -4.449 1.00 84.38 145 SER A N 1
ATOM 1186 C CA . SER A 1 145 ? -6.771 -4.095 -3.498 1.00 84.38 145 SER A CA 1
ATOM 1187 C C . SER A 1 145 ? -7.655 -4.615 -2.377 1.00 84.38 145 SER A C 1
ATOM 1189 O O . SER A 1 145 ? -8.629 -3.971 -1.987 1.00 84.38 145 SER A O 1
ATOM 1191 N N . ILE A 1 146 ? -7.299 -5.789 -1.860 1.00 86.31 146 ILE A N 1
ATOM 1192 C CA . ILE A 1 146 ? -7.845 -6.338 -0.619 1.00 86.31 146 ILE A CA 1
ATOM 1193 C C . ILE A 1 146 ? -6.689 -6.490 0.362 1.00 86.31 146 ILE A C 1
ATOM 1195 O O . ILE A 1 146 ? -5.711 -7.155 0.039 1.00 86.31 146 ILE A O 1
ATOM 1199 N N . ASP A 1 147 ? -6.809 -5.896 1.542 1.00 84.06 147 ASP A N 1
ATOM 1200 C CA . ASP A 1 147 ? -5.805 -5.905 2.606 1.00 84.06 147 ASP A CA 1
ATOM 1201 C C . ASP A 1 147 ? -6.328 -6.659 3.833 1.00 84.06 147 ASP A C 1
ATOM 1203 O O . ASP A 1 147 ? -7.455 -6.425 4.271 1.00 84.06 147 ASP A O 1
ATOM 1207 N N . LEU A 1 148 ? -5.521 -7.572 4.375 1.00 86.12 148 LEU A N 1
ATOM 1208 C CA . LEU A 1 148 ? -5.833 -8.383 5.553 1.00 86.12 148 LEU A CA 1
ATOM 1209 C C . LEU A 1 148 ? -4.887 -7.996 6.698 1.00 86.12 148 LEU A C 1
ATOM 1211 O O . LEU A 1 148 ? -3.691 -8.294 6.632 1.00 86.12 148 LEU A O 1
ATOM 1215 N N . ARG A 1 149 ? -5.408 -7.360 7.759 1.00 83.44 149 ARG A N 1
ATOM 1216 C CA . ARG A 1 149 ? -4.615 -6.866 8.903 1.00 83.44 149 ARG A CA 1
ATOM 1217 C C . ARG A 1 149 ? -4.605 -7.833 10.088 1.00 83.44 149 ARG A C 1
ATOM 1219 O O . ARG A 1 149 ? -5.651 -8.353 10.501 1.00 83.44 149 ARG A O 1
ATOM 1226 N N . PHE A 1 150 ? -3.440 -8.015 10.709 1.00 83.12 150 PHE A N 1
ATOM 1227 C CA . PHE A 1 150 ? -3.246 -8.900 11.863 1.00 83.12 150 PHE A CA 1
ATOM 1228 C C . PHE A 1 150 ? -2.265 -8.355 12.905 1.00 83.12 150 PHE A C 1
ATOM 1230 O O . PHE A 1 150 ? -1.447 -7.451 12.605 1.00 83.12 150 PHE A O 1
#

Sequence (150 aa):
MFLASLFSQSKFDPYTGEIIEDKNYNKSNSISVDFLTNKSMNMIQYTKDVKLSDYIALFGIIGFFNHYGLGISWQEDYNKDGYLAGLSFIKNNDYDFMSFAVSRQWLFGNYTNFLSLGLMAFYRFPNEKKIDNKHAWLGIAPIISIDLRF

Foldseek 3Di:
DDPPDPDPPFDADPVPRDGPRPVQVPWFKKKKAKDFVVVVAFGIWIKGWDDPDQFKIKIWIDTPQQKTKIWMWGAPGRLAWTKIWMWMWHDDPFKIKIKIKIWTWHDDDPSFKIWIKTKMWMWIDTDPVDPDPDDIDIDMIIIIMIMGID

pLDDT: mean 74.7, std 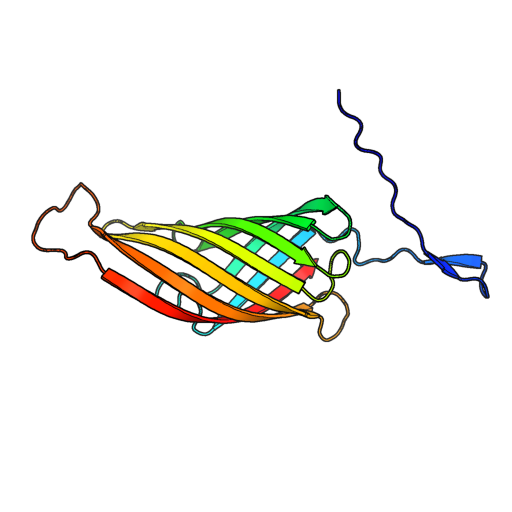16.76, range [26.02, 92.0]

Secondary structure (DSSP, 8-state):
---------PEE-TTT--EE--TTTT--EEEEEEEBSSTTT-SEEEEEEEESSSSEEEEEEEETTTEEEEEEEEESSTTSSEEEEEEEEEE-SSEEEEEEEEEEEEEETTTTEEEEEEEEEEEEEE-TT--SS---EEEEEEEEEEEEE-

Radius of gyration: 18.39 Å; chains: 1; bounding box: 47×19×60 Å